Protein AF-A0A955C519-F1 (afdb_monomer_lite)

Sequence (92 aa):
MAIKILIFFIGLGAFLLSFLAAGTVTGQMFWQAGMALMAIDIVMILLWPQRPDWTLPGHCVHCGYDLTGIEGGRCPECGKEILWKSFSDSSQ

Foldseek 3Di:
DVVLVVVVVVLVVQQVVLVVVPDDPVSVVSNVVSVVVVVVSVCCVVVVPPPPCCVPPQAAVPPRHRNVPPPDQADPPPRDGRPNPDPPPPPD

Structure (mmCIF, N/CA/C/O backbone):
data_AF-A0A955C519-F1
#
_entry.id   AF-A0A955C519-F1
#
loop_
_atom_site.group_PDB
_atom_site.id
_atom_site.type_symbol
_atom_site.label_atom_id
_atom_site.label_alt_id
_atom_site.label_comp_id
_atom_site.label_asym_id
_atom_site.label_entity_id
_atom_site.label_seq_id
_atom_site.pdbx_PDB_ins_code
_atom_site.Cartn_x
_atom_site.Cartn_y
_atom_site.Cartn_z
_atom_site.occupancy
_atom_site.B_iso_or_equiv
_atom_site.auth_seq_id
_atom_site.auth_comp_id
_atom_site.auth_asym_id
_atom_site.auth_atom_id
_atom_site.pdbx_PDB_model_num
ATOM 1 N N . MET A 1 1 ? 4.188 5.273 5.123 1.00 64.19 1 MET A N 1
ATOM 2 C CA . MET A 1 1 ? 4.077 6.053 3.870 1.00 64.19 1 MET A CA 1
ATOM 3 C C . MET A 1 1 ? 5.452 6.409 3.308 1.00 64.19 1 MET A C 1
ATOM 5 O O . MET A 1 1 ? 5.741 5.979 2.203 1.00 64.19 1 MET A O 1
ATOM 9 N N . ALA A 1 2 ? 6.330 7.076 4.072 1.00 75.12 2 ALA A N 1
ATOM 10 C CA . ALA A 1 2 ? 7.659 7.509 3.602 1.00 75.12 2 ALA A CA 1
ATOM 11 C C . ALA A 1 2 ? 8.541 6.382 3.019 1.00 75.12 2 ALA A C 1
ATOM 13 O O . ALA A 1 2 ? 9.096 6.536 1.939 1.00 75.12 2 ALA A O 1
ATOM 14 N N . ILE A 1 3 ? 8.592 5.215 3.673 1.00 82.75 3 ILE A N 1
ATOM 15 C CA . ILE A 1 3 ? 9.374 4.064 3.185 1.00 82.75 3 ILE A CA 1
ATOM 16 C C . ILE A 1 3 ? 8.891 3.547 1.818 1.00 82.75 3 ILE A C 1
ATOM 18 O O . ILE A 1 3 ? 9.701 3.137 0.999 1.00 82.75 3 ILE A O 1
ATOM 22 N N . LYS A 1 4 ? 7.580 3.614 1.542 1.00 71.44 4 LYS A N 1
ATOM 23 C CA . LYS A 1 4 ? 6.995 3.139 0.276 1.00 71.44 4 LYS A CA 1
ATOM 24 C C . LYS A 1 4 ? 7.382 4.052 -0.885 1.00 71.44 4 LYS A C 1
ATOM 26 O O . L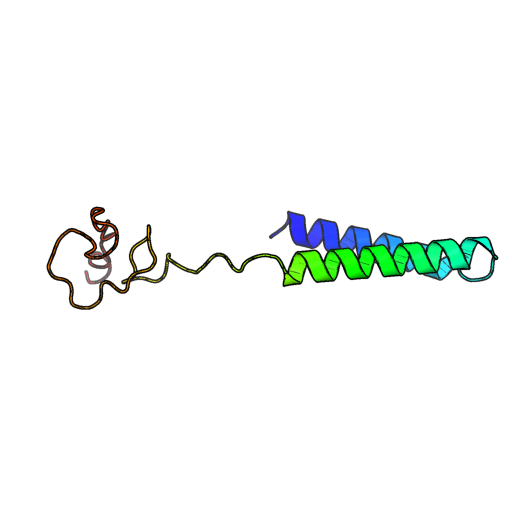YS A 1 4 ? 7.754 3.581 -1.950 1.00 71.44 4 LYS A O 1
ATOM 31 N N . ILE A 1 5 ? 7.324 5.359 -0.633 1.00 80.81 5 ILE A N 1
ATOM 32 C CA . ILE A 1 5 ? 7.725 6.395 -1.585 1.00 80.81 5 ILE A CA 1
ATOM 33 C C . ILE A 1 5 ? 9.209 6.225 -1.934 1.00 80.81 5 ILE A C 1
ATOM 35 O O . ILE A 1 5 ? 9.577 6.268 -3.102 1.00 80.81 5 ILE A O 1
ATOM 39 N N . LEU A 1 6 ? 10.045 5.952 -0.930 1.00 86.44 6 LEU A N 1
ATOM 40 C CA . LEU A 1 6 ? 11.477 5.747 -1.120 1.00 86.44 6 LEU A CA 1
ATOM 41 C C . LEU A 1 6 ? 11.784 4.508 -1.981 1.00 86.44 6 LEU A C 1
ATOM 43 O O . LEU A 1 6 ? 12.575 4.611 -2.913 1.00 86.44 6 LEU A O 1
ATOM 47 N N . ILE A 1 7 ? 11.115 3.375 -1.735 1.00 78.50 7 ILE A N 1
ATOM 48 C CA . ILE A 1 7 ? 11.262 2.155 -2.556 1.00 78.50 7 ILE A CA 1
ATOM 49 C C . ILE A 1 7 ? 10.842 2.421 -4.010 1.00 78.50 7 ILE A C 1
ATOM 51 O O . ILE A 1 7 ? 11.573 2.069 -4.933 1.00 78.50 7 ILE A O 1
ATOM 55 N N . PHE A 1 8 ? 9.725 3.124 -4.216 1.00 79.94 8 PHE A N 1
ATOM 56 C CA . PHE A 1 8 ? 9.233 3.468 -5.552 1.00 79.94 8 PHE A CA 1
ATOM 57 C C . PHE A 1 8 ? 10.232 4.323 -6.348 1.00 79.94 8 PHE A C 1
ATOM 59 O O . PHE A 1 8 ? 10.506 4.042 -7.515 1.00 79.94 8 PHE A O 1
ATOM 66 N N . PHE A 1 9 ? 10.824 5.345 -5.720 1.00 85.25 9 PHE A N 1
ATOM 67 C CA . PHE A 1 9 ? 11.813 6.199 -6.384 1.00 85.25 9 PHE A CA 1
ATOM 68 C C . PHE A 1 9 ? 13.127 5.472 -6.689 1.00 85.25 9 PHE A C 1
ATOM 70 O O . PHE A 1 9 ? 13.727 5.734 -7.731 1.00 85.25 9 PHE A O 1
ATOM 77 N N . ILE A 1 10 ? 13.559 4.543 -5.830 1.00 85.12 10 ILE A N 1
ATOM 78 C CA . ILE A 1 10 ? 14.738 3.707 -6.097 1.00 85.12 10 ILE A CA 1
ATOM 79 C C . ILE A 1 10 ? 14.492 2.811 -7.319 1.00 85.12 10 ILE A C 1
ATOM 81 O O . ILE A 1 10 ? 15.336 2.773 -8.217 1.00 85.12 10 ILE A O 1
ATOM 85 N N . GLY A 1 11 ? 13.328 2.153 -7.395 1.00 78.06 11 GLY A N 1
ATOM 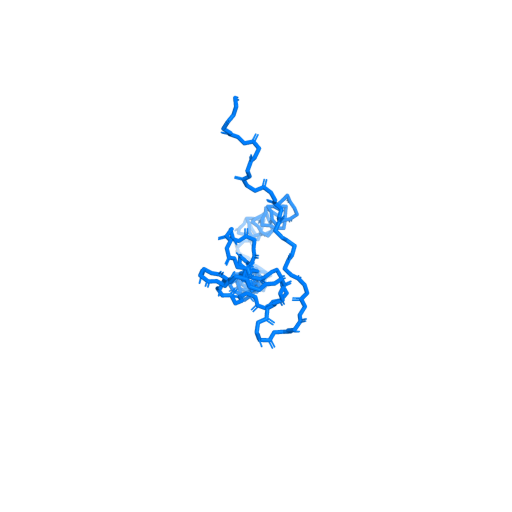86 C CA . GLY A 1 11 ? 12.945 1.331 -8.549 1.00 78.06 11 GLY A CA 1
ATOM 87 C C . GLY A 1 11 ? 12.879 2.140 -9.849 1.00 78.06 11 GLY A C 1
ATOM 88 O O . GLY A 1 11 ? 13.448 1.738 -10.866 1.00 78.06 11 GLY A O 1
ATOM 89 N N . LEU A 1 12 ? 12.276 3.333 -9.802 1.00 82.69 12 LEU A N 1
ATOM 90 C CA . LEU A 1 12 ? 12.205 4.247 -10.946 1.00 82.69 12 LEU A CA 1
ATOM 91 C C . LEU A 1 12 ? 13.597 4.711 -11.408 1.00 82.69 12 LEU A C 1
ATOM 93 O O . LEU A 1 12 ? 13.872 4.747 -12.608 1.00 82.69 12 LEU A O 1
ATOM 97 N N . GLY A 1 13 ? 14.489 5.038 -10.469 1.00 83.19 13 GLY A N 1
ATOM 98 C CA . GLY A 1 13 ? 15.863 5.438 -10.774 1.00 83.19 13 GLY A CA 1
ATOM 99 C C . GLY A 1 13 ? 16.662 4.326 -11.457 1.00 83.19 13 GLY A C 1
ATOM 100 O O . GLY A 1 13 ? 17.315 4.571 -12.472 1.00 83.19 13 GLY A O 1
ATOM 101 N N . AL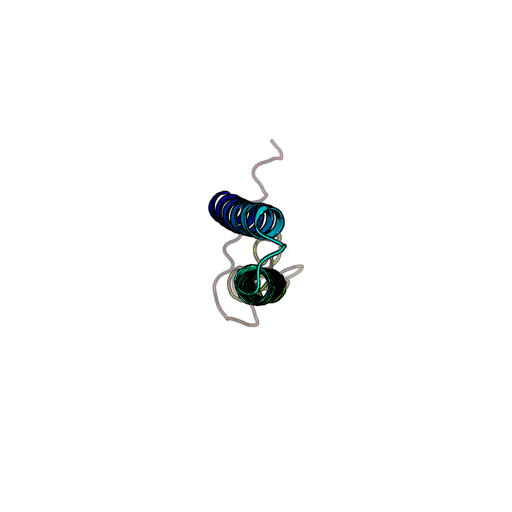A A 1 14 ? 16.562 3.091 -10.955 1.00 77.06 14 ALA A N 1
ATOM 102 C CA . ALA A 1 14 ? 17.212 1.925 -11.558 1.00 77.06 14 ALA A CA 1
ATOM 103 C C . ALA A 1 14 ? 16.677 1.616 -12.972 1.00 77.06 14 ALA A C 1
ATOM 105 O O . ALA A 1 14 ? 17.448 1.256 -13.869 1.00 77.06 14 ALA A O 1
ATOM 106 N N . PHE A 1 15 ? 15.372 1.810 -13.192 1.00 73.19 15 PHE A N 1
ATOM 107 C CA . PHE A 1 15 ? 14.738 1.654 -14.502 1.00 73.19 15 PHE A CA 1
ATOM 108 C C . PHE A 1 15 ? 15.247 2.689 -15.516 1.00 73.19 15 PHE A C 1
ATOM 110 O O . PHE A 1 15 ? 15.659 2.322 -16.617 1.00 73.19 15 PHE A O 1
ATOM 117 N N . LEU A 1 16 ? 15.299 3.971 -15.134 1.00 78.44 16 LEU A N 1
ATOM 118 C CA . LEU A 1 16 ? 15.809 5.042 -15.999 1.00 78.44 16 LEU A CA 1
ATOM 119 C C . LEU A 1 16 ? 17.291 4.852 -16.347 1.00 78.44 16 LEU A C 1
ATOM 121 O O . LEU A 1 16 ? 17.682 5.041 -17.499 1.00 78.44 16 LEU A O 1
ATOM 125 N N . LEU A 1 17 ? 18.108 4.424 -15.380 1.00 77.31 17 LEU A N 1
ATOM 126 C CA . LEU A 1 17 ? 19.522 4.124 -15.612 1.00 77.31 17 LEU A CA 1
ATOM 127 C C . LEU A 1 17 ? 19.701 2.961 -16.606 1.00 77.31 17 LEU A C 1
ATOM 129 O O . LEU A 1 17 ? 20.572 3.018 -17.471 1.00 77.31 17 LEU A O 1
ATOM 133 N N . SER A 1 18 ? 18.843 1.940 -16.526 1.00 68.25 18 SER A N 1
ATOM 134 C CA . SER A 1 18 ? 18.840 0.809 -17.466 1.00 68.25 18 SER A CA 1
ATOM 135 C C . SER A 1 18 ? 18.393 1.224 -18.871 1.00 68.25 18 SER A C 1
ATOM 137 O O . SER A 1 18 ? 18.944 0.742 -19.860 1.00 68.25 18 SER A O 1
ATOM 139 N N . PHE A 1 19 ? 17.440 2.156 -18.973 1.00 70.69 19 PHE A N 1
ATOM 140 C CA . PHE A 1 19 ? 16.961 2.703 -20.246 1.00 70.69 19 PHE A CA 1
ATOM 141 C C . PHE A 1 19 ? 18.069 3.451 -21.004 1.00 70.69 19 PHE A C 1
ATOM 143 O O . PHE A 1 19 ? 18.186 3.327 -22.221 1.00 70.69 19 PHE A O 1
ATOM 150 N N . LEU A 1 20 ? 18.933 4.171 -20.281 1.00 74.38 20 LEU A N 1
ATOM 151 C CA . LEU A 1 20 ? 20.087 4.878 -20.852 1.00 74.38 20 LEU A CA 1
ATOM 152 C C . LEU A 1 20 ? 21.186 3.933 -21.374 1.00 74.38 20 LEU A C 1
ATOM 154 O O . LEU A 1 20 ? 22.002 4.346 -22.193 1.00 74.38 20 LEU A O 1
ATOM 158 N N . ALA A 1 21 ? 21.200 2.672 -20.933 1.00 69.12 21 ALA A N 1
ATOM 159 C CA . ALA A 1 21 ? 22.153 1.646 -21.365 1.00 69.12 21 ALA A CA 1
ATOM 160 C C . ALA A 1 21 ? 21.609 0.726 -22.485 1.00 69.12 21 ALA A C 1
ATOM 162 O O . ALA A 1 21 ? 22.273 -0.246 -22.873 1.00 69.12 21 ALA A O 1
ATOM 163 N N . ALA A 1 22 ? 20.408 1.003 -23.008 1.00 61.88 22 ALA A N 1
ATOM 164 C CA . ALA A 1 22 ? 19.774 0.211 -24.058 1.00 61.88 22 ALA A CA 1
ATOM 165 C C . ALA A 1 22 ? 20.513 0.380 -25.402 1.00 61.88 22 ALA A C 1
ATOM 167 O O . ALA A 1 22 ? 20.536 1.459 -25.986 1.00 61.88 22 ALA A O 1
ATOM 168 N N . GLY A 1 23 ? 21.134 -0.698 -25.892 1.00 71.19 23 GLY A N 1
ATOM 169 C CA . GLY A 1 23 ? 21.922 -0.698 -27.136 1.00 71.19 23 GLY A CA 1
ATOM 170 C C . GLY A 1 23 ? 23.063 -1.723 -27.174 1.00 71.19 23 GLY A C 1
ATOM 171 O O . GLY A 1 23 ? 23.636 -1.974 -28.229 1.00 71.19 23 GLY A O 1
ATOM 172 N N . THR A 1 24 ? 23.377 -2.356 -26.041 1.00 79.56 24 THR A N 1
ATOM 173 C CA . THR A 1 24 ? 24.352 -3.455 -25.935 1.00 79.56 24 THR A CA 1
ATOM 174 C C . THR A 1 24 ? 23.641 -4.780 -25.631 1.00 79.56 24 THR A C 1
ATOM 176 O O . THR A 1 24 ? 22.528 -4.773 -25.110 1.00 79.56 24 THR A O 1
ATOM 179 N N . VAL A 1 25 ? 24.268 -5.931 -25.910 1.00 73.56 25 VAL A N 1
ATOM 180 C CA . VAL A 1 25 ? 23.731 -7.265 -25.534 1.00 73.56 25 VAL A CA 1
ATOM 181 C C . VAL A 1 25 ? 23.487 -7.348 -24.018 1.00 73.56 25 VAL A C 1
ATOM 183 O O . VAL A 1 25 ? 22.515 -7.942 -23.556 1.00 73.56 25 VAL A O 1
ATOM 186 N N . THR A 1 26 ? 24.318 -6.647 -23.245 1.00 75.25 26 THR A N 1
ATOM 187 C CA . THR A 1 26 ? 24.157 -6.418 -21.806 1.00 75.25 26 THR A CA 1
ATOM 188 C C . THR A 1 26 ? 22.858 -5.672 -21.479 1.00 75.25 26 THR A C 1
ATOM 190 O O . THR A 1 26 ? 22.187 -5.992 -20.500 1.00 75.25 26 THR A O 1
ATOM 193 N N . GLY A 1 27 ? 22.454 -4.722 -22.325 1.00 72.62 27 GLY A N 1
ATOM 194 C CA . GLY A 1 27 ? 21.226 -3.940 -22.180 1.00 72.62 27 GLY A CA 1
ATOM 195 C C . GLY A 1 27 ? 19.949 -4.782 -22.212 1.00 72.62 27 GLY A C 1
ATOM 196 O O . GLY A 1 27 ? 18.995 -4.452 -21.514 1.00 72.62 27 GLY A O 1
ATOM 197 N N . GLN A 1 28 ? 19.929 -5.908 -22.935 1.00 77.00 28 GLN A N 1
ATOM 198 C CA . GLN A 1 28 ? 18.750 -6.781 -22.977 1.00 77.00 28 GLN A CA 1
ATOM 199 C C . GLN A 1 28 ? 18.550 -7.563 -21.670 1.00 77.00 28 GLN A C 1
ATOM 201 O O . GLN A 1 28 ? 17.416 -7.702 -21.206 1.00 77.00 28 GLN A O 1
ATOM 206 N N . MET A 1 29 ? 19.640 -8.008 -21.033 1.00 77.44 29 MET A N 1
ATOM 207 C CA . MET A 1 29 ? 19.577 -8.631 -19.704 1.00 77.44 29 MET A CA 1
ATOM 208 C C . MET A 1 29 ? 19.143 -7.620 -18.638 1.00 77.44 29 MET A C 1
ATOM 210 O O . MET A 1 29 ? 18.292 -7.931 -17.804 1.00 77.44 29 MET A O 1
ATOM 214 N N . PHE A 1 30 ? 19.661 -6.389 -18.705 1.00 74.56 30 PHE A N 1
ATOM 215 C CA . PHE A 1 30 ? 19.251 -5.312 -17.801 1.00 74.56 30 PHE A CA 1
ATOM 216 C C . PHE A 1 30 ? 17.788 -4.905 -17.991 1.00 74.56 30 PHE A C 1
ATOM 218 O O . PHE A 1 30 ? 17.083 -4.708 -17.004 1.00 74.56 30 PHE A O 1
ATOM 225 N N . TRP A 1 31 ? 17.298 -4.850 -19.230 1.00 75.94 31 TRP A N 1
ATOM 226 C CA . TRP A 1 31 ? 15.892 -4.574 -19.520 1.00 75.94 31 TRP A CA 1
ATOM 227 C C . TRP A 1 31 ? 14.960 -5.630 -18.916 1.00 75.94 31 TRP A C 1
ATOM 229 O O . TRP A 1 31 ? 13.991 -5.289 -18.235 1.00 75.94 31 TRP A O 1
ATOM 239 N N . GLN A 1 32 ? 15.260 -6.918 -19.125 1.00 80.56 32 GLN A N 1
ATOM 240 C CA . GLN A 1 32 ? 14.460 -8.008 -18.561 1.00 80.56 32 GLN A CA 1
ATOM 241 C C . GLN A 1 32 ? 14.482 -8.001 -17.028 1.00 80.56 32 GLN A C 1
ATOM 243 O O . GLN A 1 32 ? 13.429 -8.146 -16.407 1.00 80.56 32 GLN A O 1
ATOM 248 N N . ALA A 1 33 ? 15.649 -7.777 -16.417 1.00 81.38 33 ALA A N 1
ATOM 249 C CA . ALA A 1 33 ? 15.771 -7.658 -14.966 1.00 81.38 33 ALA A CA 1
ATOM 250 C C . ALA A 1 33 ? 14.996 -6.445 -14.416 1.00 81.38 33 ALA A C 1
ATOM 252 O O . ALA A 1 33 ? 14.304 -6.564 -13.405 1.00 81.38 33 ALA A O 1
ATOM 253 N N . GLY A 1 34 ? 15.053 -5.302 -15.107 1.00 83.06 34 GLY A N 1
ATOM 254 C CA . GLY A 1 34 ? 14.318 -4.092 -14.740 1.00 83.06 34 GLY A CA 1
ATOM 255 C C . GLY A 1 34 ? 12.804 -4.291 -14.781 1.00 83.06 34 GLY A C 1
ATOM 256 O O . GLY A 1 34 ? 12.113 -3.943 -13.825 1.00 83.06 34 GLY A O 1
ATOM 257 N N . MET A 1 35 ? 12.288 -4.922 -15.841 1.00 82.25 35 MET A N 1
ATOM 258 C CA . MET A 1 35 ? 10.862 -5.250 -15.955 1.00 82.25 35 MET A CA 1
ATOM 259 C C . MET A 1 35 ? 10.411 -6.252 -14.886 1.00 82.25 35 MET A C 1
ATOM 261 O O . MET A 1 35 ? 9.326 -6.095 -14.327 1.00 82.25 35 MET A O 1
ATOM 265 N N . ALA A 1 36 ? 11.243 -7.250 -14.567 1.00 84.62 36 ALA A N 1
ATOM 266 C CA . ALA A 1 36 ? 10.946 -8.220 -13.517 1.00 84.62 36 ALA A CA 1
ATOM 267 C C . ALA A 1 36 ? 10.841 -7.551 -12.136 1.00 84.62 36 ALA A C 1
ATOM 269 O O . ALA A 1 36 ? 9.882 -7.811 -11.412 1.00 84.62 36 ALA A O 1
ATOM 270 N N . LEU A 1 37 ? 11.768 -6.651 -11.793 1.00 81.50 37 LEU A N 1
ATOM 271 C CA . LEU A 1 37 ? 11.714 -5.895 -10.536 1.00 81.50 37 LEU A CA 1
ATOM 272 C C . LEU A 1 37 ? 10.479 -4.988 -10.463 1.00 81.50 37 LEU A C 1
ATOM 274 O O . LEU A 1 37 ? 9.771 -5.016 -9.461 1.00 81.50 37 LEU A O 1
ATOM 278 N N . MET A 1 38 ? 10.161 -4.270 -11.545 1.00 80.75 38 MET A N 1
ATOM 279 C CA . MET A 1 38 ? 8.949 -3.441 -11.632 1.00 80.75 38 MET A CA 1
ATOM 280 C C . MET A 1 38 ? 7.672 -4.265 -11.426 1.00 80.75 38 MET A C 1
ATOM 282 O O . MET A 1 38 ? 6.787 -3.866 -10.671 1.00 80.75 38 MET A O 1
ATOM 286 N N . ALA A 1 39 ? 7.581 -5.433 -12.066 1.00 84.75 39 ALA A N 1
ATOM 287 C CA . ALA A 1 39 ? 6.437 -6.324 -11.913 1.00 84.75 39 ALA A CA 1
ATOM 288 C C . ALA A 1 39 ? 6.315 -6.850 -10.473 1.00 84.75 39 ALA A C 1
ATOM 290 O O . ALA A 1 39 ? 5.212 -6.877 -9.928 1.00 84.75 39 ALA A O 1
ATOM 291 N N . ILE A 1 40 ? 7.433 -7.217 -9.840 1.00 84.94 40 ILE A N 1
ATOM 292 C CA . ILE A 1 40 ? 7.460 -7.665 -8.441 1.00 84.94 40 ILE A CA 1
ATOM 293 C C . ILE A 1 40 ? 7.000 -6.546 -7.502 1.00 84.94 40 ILE A C 1
ATOM 295 O O . ILE A 1 40 ? 6.163 -6.802 -6.636 1.00 84.94 40 ILE A O 1
ATOM 299 N N . ASP A 1 41 ? 7.478 -5.315 -7.693 1.00 80.31 41 ASP A N 1
ATOM 300 C CA . ASP A 1 41 ? 7.067 -4.162 -6.884 1.00 80.31 41 ASP A CA 1
ATOM 301 C C . ASP A 1 41 ? 5.562 -3.892 -7.011 1.00 80.31 41 ASP A C 1
ATOM 303 O O . ASP A 1 41 ? 4.871 -3.708 -6.005 1.00 80.31 41 ASP A O 1
ATOM 307 N N . ILE A 1 42 ? 5.026 -3.931 -8.236 1.00 83.75 42 ILE A N 1
ATOM 308 C CA . ILE A 1 42 ? 3.587 -3.771 -8.490 1.00 83.75 42 ILE A CA 1
ATOM 309 C C . ILE A 1 42 ? 2.795 -4.873 -7.783 1.00 83.75 42 ILE A C 1
ATOM 311 O O . ILE A 1 42 ? 1.818 -4.577 -7.093 1.00 83.75 42 ILE A O 1
ATOM 315 N N . VAL A 1 43 ? 3.221 -6.132 -7.908 1.00 86.44 43 VAL A N 1
ATOM 316 C CA . VAL A 1 43 ? 2.558 -7.258 -7.240 1.00 86.44 43 VAL A CA 1
ATOM 317 C C . VAL A 1 43 ? 2.635 -7.103 -5.723 1.00 86.44 43 VAL A C 1
ATOM 319 O O . VAL A 1 43 ? 1.615 -7.275 -5.070 1.00 86.44 43 VAL A O 1
ATOM 322 N N . MET A 1 44 ? 3.771 -6.708 -5.142 1.00 81.56 44 MET A N 1
ATOM 323 C CA . MET A 1 44 ? 3.872 -6.450 -3.698 1.00 81.56 44 MET A CA 1
ATOM 324 C C . MET A 1 44 ? 2.946 -5.324 -3.228 1.00 81.56 44 MET A C 1
ATOM 326 O O . MET A 1 44 ? 2.423 -5.401 -2.117 1.00 81.56 44 MET A O 1
ATOM 330 N N . ILE A 1 45 ? 2.739 -4.285 -4.042 1.00 83.31 45 ILE A N 1
ATOM 331 C CA . ILE A 1 45 ? 1.815 -3.187 -3.726 1.00 83.31 45 ILE A CA 1
ATOM 332 C C . ILE A 1 45 ? 0.360 -3.661 -3.805 1.00 83.31 45 ILE A C 1
ATOM 334 O O . ILE A 1 45 ? -0.411 -3.363 -2.895 1.00 83.31 45 ILE A O 1
ATOM 338 N N . LEU A 1 46 ? -0.009 -4.401 -4.855 1.00 84.75 46 LEU A N 1
ATOM 339 C CA . LEU A 1 46 ? -1.369 -4.917 -5.055 1.00 84.75 46 LEU A CA 1
ATOM 340 C C . LEU A 1 46 ? -1.734 -6.009 -4.048 1.00 84.75 46 LEU A C 1
ATOM 342 O O . LEU A 1 46 ? -2.864 -6.065 -3.574 1.00 84.75 46 LEU A O 1
ATOM 346 N N . LEU A 1 47 ? -0.773 -6.869 -3.711 1.00 83.56 47 LEU A N 1
ATOM 347 C CA . LEU A 1 47 ? -0.942 -7.934 -2.731 1.00 83.56 47 LEU A CA 1
ATOM 348 C C . LEU A 1 47 ? -0.824 -7.415 -1.296 1.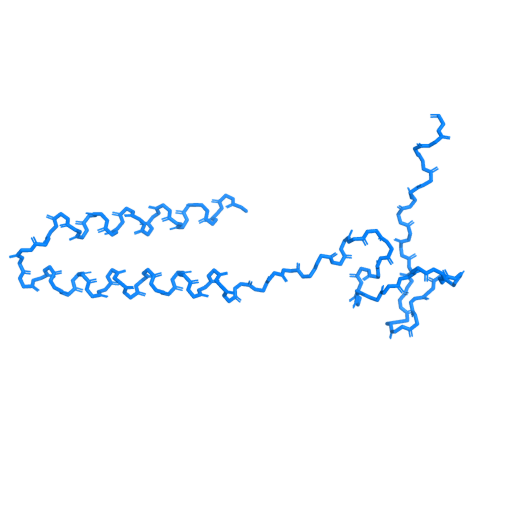00 83.56 47 LEU A C 1
ATOM 350 O O . LEU A 1 47 ? -1.037 -8.186 -0.363 1.00 83.56 47 LEU A O 1
ATOM 354 N N . TRP A 1 48 ? -0.462 -6.141 -1.093 1.00 78.88 48 TRP A N 1
ATOM 355 C CA . TRP A 1 48 ? -0.420 -5.565 0.241 1.00 78.88 4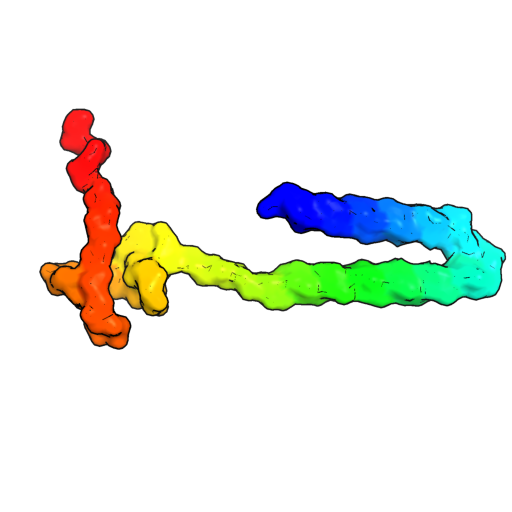8 TRP A CA 1
ATOM 356 C C . TRP A 1 48 ? -1.850 -5.531 0.780 1.00 78.88 48 TRP A C 1
ATOM 358 O O . TRP A 1 48 ? -2.655 -4.740 0.282 1.00 78.88 48 TRP A O 1
ATOM 368 N N . PRO A 1 49 ? -2.188 -6.342 1.799 1.00 67.12 49 PRO A N 1
ATOM 369 C CA . PRO A 1 49 ? -3.536 -6.357 2.332 1.00 67.12 49 PRO A CA 1
ATOM 370 C C . PRO A 1 49 ? -3.836 -4.949 2.837 1.00 67.12 49 PRO A C 1
ATOM 372 O O . PRO A 1 49 ? -3.137 -4.435 3.722 1.00 67.12 49 PRO A O 1
ATOM 375 N N . GLN A 1 50 ? -4.834 -4.299 2.227 1.00 69.75 50 GLN A N 1
ATOM 376 C CA . GLN A 1 50 ? -5.471 -3.127 2.812 1.00 69.75 50 GLN A CA 1
ATOM 377 C C . GLN A 1 50 ? -5.828 -3.553 4.224 1.00 69.75 50 GLN A C 1
ATOM 379 O O . GLN A 1 50 ? -6.659 -4.439 4.407 1.00 69.75 50 GLN A O 1
ATOM 384 N N . ARG A 1 51 ? -5.093 -3.021 5.211 1.00 61.50 51 ARG A N 1
ATOM 385 C CA . ARG A 1 51 ? -5.403 -3.275 6.613 1.00 61.50 51 ARG A CA 1
ATOM 386 C C . ARG A 1 51 ? -6.868 -2.887 6.756 1.00 61.50 51 ARG A C 1
ATOM 388 O O . ARG A 1 51 ? -7.139 -1.712 6.503 1.00 61.50 51 ARG A O 1
ATOM 395 N N . PRO A 1 52 ? -7.761 -3.838 7.078 1.00 56.88 52 PRO A N 1
ATOM 396 C CA . PRO A 1 52 ? -9.157 -3.525 7.264 1.00 56.88 52 PRO A CA 1
ATOM 397 C C . PRO A 1 52 ? -9.222 -2.385 8.258 1.00 56.88 52 PRO A C 1
ATOM 399 O O . PRO A 1 52 ? -8.549 -2.386 9.292 1.00 56.88 52 PRO A O 1
ATOM 402 N N . ASP A 1 53 ? -9.968 -1.373 7.893 1.00 61.62 53 ASP A N 1
ATOM 403 C CA . ASP A 1 53 ? -10.136 -0.132 8.607 1.00 61.62 53 ASP A CA 1
ATOM 404 C C . ASP A 1 53 ? -11.069 -0.362 9.812 1.00 61.62 53 ASP A C 1
ATOM 406 O O . ASP A 1 53 ? -12.001 0.378 10.078 1.00 61.62 53 ASP A O 1
ATOM 410 N N . TRP A 1 54 ? -10.755 -1.370 10.638 1.00 56.44 54 TRP A N 1
ATOM 411 C CA . TRP A 1 54 ? -11.366 -1.685 11.942 1.00 56.44 54 TRP A CA 1
ATOM 412 C C . TRP A 1 54 ? -11.250 -0.545 12.972 1.00 56.44 54 TRP A C 1
ATOM 414 O O . TRP A 1 54 ? -11.605 -0.701 14.137 1.00 56.44 54 TRP A O 1
ATOM 424 N N . THR A 1 55 ? -10.719 0.602 12.555 1.00 58.97 55 THR A N 1
ATOM 425 C CA . THR A 1 55 ? -10.777 1.882 13.256 1.00 58.97 55 THR A CA 1
ATOM 426 C C . THR A 1 55 ? -12.003 2.719 12.888 1.00 58.97 55 THR A C 1
ATOM 428 O O . THR A 1 55 ? -12.122 3.826 13.414 1.00 58.97 55 THR A O 1
ATOM 431 N N . LEU A 1 56 ? -12.898 2.253 12.003 1.00 64.44 56 LEU A N 1
ATOM 432 C CA . LEU A 1 56 ? -14.169 2.940 11.790 1.00 64.44 56 LEU A CA 1
ATOM 433 C C . LEU A 1 56 ? -14.943 2.995 13.121 1.00 64.44 56 LEU A C 1
ATOM 435 O O . LEU A 1 56 ? -15.091 1.969 13.795 1.00 64.44 56 LEU A O 1
ATOM 439 N N . PRO A 1 57 ? -15.424 4.185 13.524 1.00 69.56 57 PRO A N 1
ATOM 440 C CA . PRO A 1 57 ? -16.244 4.317 14.717 1.00 69.56 57 PRO A CA 1
ATOM 441 C C . PRO A 1 57 ? -17.479 3.416 14.591 1.00 69.56 57 PRO A C 1
ATOM 443 O O . PRO A 1 57 ? -18.105 3.349 13.536 1.00 69.56 57 PRO A O 1
ATOM 446 N N . GLY A 1 58 ? -17.792 2.687 15.663 1.00 76.94 58 GLY A N 1
ATOM 447 C CA . GLY A 1 58 ? -18.889 1.718 15.685 1.00 76.94 58 GLY A CA 1
ATOM 448 C C . GLY A 1 58 ? -18.506 0.286 15.306 1.00 76.94 58 GLY A C 1
ATOM 449 O O . GLY A 1 58 ? -19.382 -0.560 15.321 1.00 76.94 58 GLY A O 1
ATOM 450 N N . HIS A 1 59 ? -17.238 -0.030 15.013 1.00 82.25 59 HIS A N 1
ATOM 451 C CA . HIS A 1 59 ? -16.792 -1.414 14.790 1.00 82.25 59 HIS A CA 1
ATOM 452 C C . HIS A 1 59 ? -15.871 -1.916 15.910 1.00 82.25 59 HIS A C 1
ATOM 454 O O . HIS A 1 59 ? -15.135 -1.157 16.544 1.00 82.25 59 HIS A O 1
ATOM 460 N N . CYS A 1 60 ? -15.893 -3.224 16.168 1.00 80.06 60 CYS A N 1
ATOM 461 C CA . CYS A 1 60 ? -15.006 -3.840 17.147 1.00 80.06 60 CYS A CA 1
ATOM 462 C C . CYS A 1 60 ? -13.550 -3.807 16.661 1.00 80.06 60 CYS A C 1
ATOM 464 O O . CYS A 1 60 ? -13.220 -4.394 15.635 1.00 80.06 60 CYS A O 1
ATOM 466 N N . VAL A 1 61 ? -12.645 -3.238 17.460 1.00 76.38 61 VAL A N 1
ATOM 467 C CA . VAL A 1 61 ? -11.205 -3.140 17.136 1.00 76.38 61 VAL A CA 1
ATOM 468 C C . VAL A 1 61 ? -10.489 -4.490 17.006 1.00 76.38 61 VAL A C 1
ATOM 470 O O . VAL A 1 61 ? -9.356 -4.549 16.536 1.00 76.38 61 VAL A O 1
ATOM 473 N N . HIS A 1 62 ? -11.114 -5.575 17.470 1.00 76.62 62 HIS A N 1
ATOM 474 C CA . HIS A 1 62 ? -10.517 -6.908 17.476 1.00 76.62 62 HIS A CA 1
ATOM 475 C C . HIS A 1 62 ? -11.004 -7.812 16.348 1.00 76.62 62 HIS A C 1
ATOM 477 O O . HIS A 1 62 ? -10.207 -8.595 15.841 1.00 76.62 62 HIS A O 1
ATOM 483 N N . CYS A 1 63 ? -12.286 -7.739 15.986 1.00 82.25 63 CYS A N 1
ATOM 484 C CA . CYS A 1 63 ? -12.871 -8.602 14.956 1.00 82.25 63 CYS A CA 1
ATOM 485 C C . CYS A 1 63 ? -13.512 -7.840 13.792 1.00 82.25 63 CYS A C 1
ATOM 487 O O . CYS A 1 63 ? -13.854 -8.467 12.799 1.00 82.25 63 CYS A O 1
ATOM 489 N N . GLY A 1 64 ? -13.681 -6.519 13.889 1.00 78.62 64 GLY A N 1
ATOM 490 C CA . GLY A 1 64 ? -14.366 -5.724 12.870 1.00 78.62 64 GLY A CA 1
ATOM 491 C C . GLY A 1 64 ? -15.879 -5.942 12.819 1.00 78.62 64 GLY A C 1
ATOM 492 O O . GLY A 1 64 ? -16.488 -5.599 11.819 1.00 78.62 64 GLY A O 1
ATOM 493 N N . TYR A 1 65 ? -16.493 -6.518 13.859 1.00 82.50 65 TYR A N 1
ATOM 494 C CA . TYR A 1 65 ? -17.951 -6.642 13.930 1.00 82.50 65 TYR A CA 1
ATOM 495 C C . TYR A 1 65 ? -18.603 -5.271 14.123 1.00 82.50 65 TYR A C 1
ATOM 497 O O . TYR A 1 65 ? -18.094 -4.471 14.911 1.00 82.50 65 TYR A O 1
ATOM 505 N N . ASP A 1 66 ? -19.719 -5.022 13.441 1.00 85.00 66 ASP A N 1
ATOM 506 C CA . ASP A 1 66 ? -20.512 -3.805 13.607 1.00 85.00 66 ASP A CA 1
ATOM 507 C C . ASP A 1 66 ? -21.208 -3.813 14.977 1.00 85.00 66 ASP A C 1
ATOM 509 O O . ASP A 1 66 ? -21.971 -4.715 15.318 1.00 85.00 66 ASP A O 1
ATOM 513 N N . LEU A 1 67 ? -20.895 -2.816 15.795 1.00 83.06 67 LEU A N 1
ATOM 514 C CA . LEU A 1 67 ? -21.408 -2.645 17.151 1.00 83.06 67 LEU A CA 1
ATOM 515 C C . LEU A 1 67 ? -22.623 -1.707 17.196 1.00 83.06 67 LEU A C 1
ATOM 517 O O . LEU A 1 67 ? -23.095 -1.371 18.285 1.00 83.06 67 LEU A O 1
ATOM 521 N N . THR A 1 68 ? -23.138 -1.275 16.042 1.00 82.94 68 THR A N 1
ATOM 522 C CA . THR A 1 68 ? -24.334 -0.432 15.953 1.00 82.94 68 THR A CA 1
ATOM 523 C C . THR A 1 68 ? -25.535 -1.139 16.588 1.00 82.94 68 THR A C 1
ATOM 525 O O . THR A 1 68 ? -25.924 -2.228 16.177 1.00 82.94 68 THR A O 1
ATOM 528 N N . GLY A 1 69 ? -26.132 -0.522 17.612 1.00 79.75 69 GLY A N 1
ATOM 529 C CA . GLY A 1 69 ? -27.304 -1.068 18.312 1.00 79.75 69 GLY A CA 1
ATOM 530 C C . GLY A 1 69 ? -27.002 -2.129 19.376 1.00 79.75 69 GLY A C 1
ATOM 531 O O . GLY A 1 69 ? -27.935 -2.729 19.905 1.00 79.75 69 GLY A O 1
ATOM 532 N N . ILE A 1 70 ? -25.731 -2.359 19.725 1.00 80.81 70 ILE A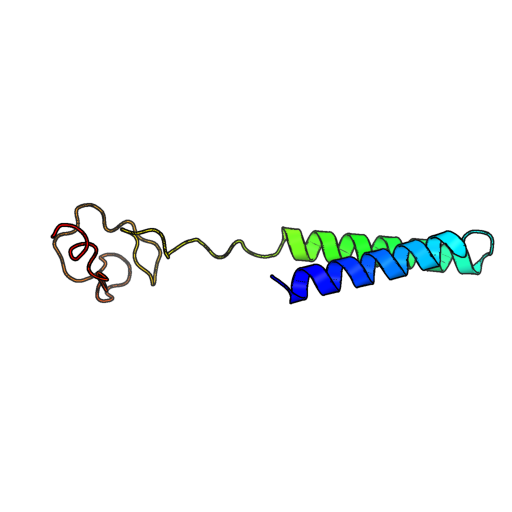 N 1
ATOM 533 C CA . ILE A 1 70 ? -25.364 -3.242 20.840 1.00 80.81 70 ILE A CA 1
ATOM 534 C C . ILE A 1 70 ? -25.294 -2.433 22.136 1.00 80.81 70 ILE A C 1
ATOM 536 O O . ILE A 1 70 ? -24.421 -1.587 22.306 1.00 80.81 70 ILE A O 1
ATOM 540 N N . GLU A 1 71 ? -26.180 -2.742 23.081 1.00 76.44 71 GLU A N 1
ATOM 541 C CA . GLU A 1 71 ? -26.202 -2.116 24.415 1.00 76.44 71 GLU A CA 1
ATOM 542 C C . GLU A 1 71 ? -25.239 -2.788 25.416 1.00 76.44 71 GLU A C 1
ATOM 544 O O . GLU A 1 71 ? -25.010 -2.294 26.518 1.00 76.44 71 GLU A O 1
ATOM 549 N N . GLY A 1 72 ? -24.656 -3.932 25.047 1.00 73.50 72 GLY A N 1
ATOM 550 C CA . GLY A 1 72 ? -23.723 -4.682 25.887 1.00 73.50 72 GLY A CA 1
ATOM 551 C C . GLY A 1 72 ? -22.291 -4.143 25.836 1.00 73.50 72 GLY A C 1
ATOM 552 O O . GLY A 1 72 ? -21.823 -3.673 24.809 1.00 73.50 72 GLY A O 1
ATOM 553 N N . GLY A 1 73 ? -21.539 -4.294 26.930 1.00 81.75 73 GLY A N 1
ATOM 554 C CA . GLY A 1 73 ? -20.114 -3.930 26.993 1.00 81.75 73 GLY A CA 1
ATOM 555 C C . GLY A 1 73 ? -19.156 -4.927 26.326 1.00 81.75 73 GLY A C 1
ATOM 556 O O . GLY A 1 73 ? -17.942 -4.772 26.439 1.00 81.75 73 GLY A O 1
ATOM 557 N N . ARG A 1 74 ? -19.667 -5.973 25.661 1.00 85.12 74 ARG A N 1
ATOM 558 C CA . ARG A 1 74 ? -18.869 -7.028 25.015 1.00 85.12 74 ARG A CA 1
ATOM 559 C C . ARG A 1 74 ? -19.343 -7.288 23.595 1.00 85.12 74 ARG A C 1
ATOM 561 O O . ARG A 1 74 ? -20.540 -7.298 23.326 1.00 85.12 74 ARG A O 1
ATOM 568 N N . CYS A 1 75 ? -18.394 -7.540 22.702 1.00 86.56 75 CYS A N 1
ATOM 569 C CA . CYS A 1 75 ? -18.689 -7.936 21.333 1.00 86.56 75 CYS A CA 1
ATOM 570 C C . CYS A 1 75 ? -19.268 -9.368 21.303 1.00 86.56 75 CYS A C 1
ATOM 572 O O . CYS A 1 75 ? -18.654 -10.259 21.896 1.00 86.56 75 CYS A O 1
ATOM 574 N N . PRO A 1 76 ? -20.392 -9.618 20.604 1.00 86.06 76 PRO A N 1
ATOM 575 C CA . PRO A 1 76 ? -21.018 -10.942 20.536 1.00 86.06 76 PRO A CA 1
ATOM 576 C C . PRO A 1 76 ? -20.169 -11.972 19.783 1.00 86.06 76 PRO A C 1
ATOM 578 O O . PRO A 1 76 ? -20.240 -13.152 20.101 1.00 86.06 76 PRO A O 1
ATOM 581 N N . GLU A 1 77 ? -19.330 -11.530 18.841 1.00 87.88 77 GLU A N 1
ATOM 582 C CA . GLU A 1 77 ? -18.489 -12.435 18.051 1.00 87.88 77 GLU A CA 1
ATOM 583 C C . GLU A 1 77 ? -17.193 -12.815 18.765 1.00 87.88 77 GLU A C 1
ATOM 585 O O . GLU A 1 77 ? -16.840 -13.985 18.867 1.00 87.88 77 GLU A O 1
ATOM 590 N N . CYS A 1 78 ? -16.445 -11.826 19.268 1.00 86.06 78 CYS A N 1
ATOM 591 C CA . CYS A 1 78 ? -15.124 -12.086 19.847 1.00 86.06 78 CYS A CA 1
ATOM 592 C C . CYS A 1 78 ? -15.111 -12.158 21.380 1.00 86.06 78 CYS A C 1
ATOM 594 O O . CYS A 1 78 ? -14.071 -12.470 21.960 1.00 86.06 78 CYS A O 1
ATOM 596 N N . GLY A 1 79 ? -16.220 -11.821 22.047 1.00 86.25 79 GLY A N 1
ATOM 597 C CA . GLY A 1 79 ? -16.355 -11.833 23.508 1.00 86.25 79 GLY A CA 1
ATOM 598 C C . GLY A 1 79 ? -15.527 -10.779 24.252 1.00 86.25 79 GLY A C 1
ATOM 599 O O . GLY A 1 79 ? -15.608 -10.692 25.478 1.00 86.25 79 GLY A O 1
ATOM 600 N N . LYS A 1 80 ? -14.726 -9.978 23.539 1.00 85.62 80 LYS A N 1
ATOM 601 C CA . LYS A 1 80 ? -13.878 -8.935 24.126 1.00 85.62 80 LYS A CA 1
ATOM 602 C C . LYS A 1 80 ? -14.688 -7.699 24.488 1.00 85.62 80 LYS A C 1
ATOM 604 O O . LYS A 1 80 ? -15.721 -7.416 23.879 1.00 85.62 80 LYS A O 1
ATOM 609 N N . GLU A 1 81 ? -14.191 -6.965 25.475 1.00 82.62 81 GLU A N 1
ATOM 610 C CA . GLU A 1 81 ? -14.798 -5.714 25.912 1.00 82.62 81 GLU A CA 1
ATOM 611 C C . GLU A 1 81 ? -14.700 -4.647 24.825 1.00 82.62 81 GLU A C 1
ATOM 613 O O . GLU A 1 81 ? -13.681 -4.500 24.141 1.00 82.62 81 GLU A O 1
ATOM 618 N N . ILE A 1 82 ? -15.796 -3.919 24.652 1.00 78.19 82 ILE A N 1
ATOM 619 C CA . ILE A 1 82 ? -15.879 -2.839 23.686 1.00 78.19 82 ILE A CA 1
ATOM 620 C C . ILE A 1 82 ? -15.242 -1.602 24.320 1.00 78.19 82 ILE A C 1
ATOM 622 O O . ILE A 1 82 ? -15.816 -0.972 25.206 1.00 78.19 82 ILE A O 1
ATOM 626 N N . LEU A 1 83 ? -14.048 -1.236 23.857 1.00 67.88 83 LEU A N 1
ATOM 627 C CA . LEU A 1 83 ? -13.416 0.038 24.195 1.00 67.88 83 LEU A CA 1
ATOM 628 C C . LEU A 1 83 ? -14.109 1.164 23.415 1.00 67.88 83 LEU A C 1
ATOM 630 O O . LEU A 1 83 ? -13.629 1.611 22.373 1.00 67.88 83 LEU A O 1
ATOM 634 N N . TRP A 1 84 ? -15.260 1.616 23.918 1.00 61.41 84 TRP A N 1
ATOM 635 C CA . TRP A 1 84 ? -15.910 2.842 23.464 1.00 61.41 84 TRP A CA 1
ATOM 636 C C . TRP A 1 84 ? -15.014 4.019 23.838 1.00 61.41 84 TRP A C 1
ATOM 638 O O . TRP A 1 84 ? -15.064 4.536 24.954 1.00 61.41 84 TRP A O 1
ATOM 648 N N . LYS A 1 85 ? -14.145 4.441 22.921 1.00 52.69 85 LYS A N 1
ATOM 649 C CA . LYS A 1 85 ? -13.397 5.685 23.087 1.00 52.69 85 LYS A CA 1
ATOM 650 C C . LYS A 1 85 ? -14.376 6.846 22.882 1.00 52.69 85 LYS A C 1
ATOM 652 O O . LYS A 1 85 ? -14.522 7.334 21.769 1.00 52.69 85 LYS A O 1
ATOM 657 N N . SER A 1 86 ? -15.115 7.156 23.948 1.00 49.16 86 SER A N 1
ATOM 658 C CA . SER A 1 86 ? -15.902 8.365 24.223 1.00 49.16 86 SER A CA 1
ATOM 659 C C . SER A 1 86 ? -15.984 9.365 23.062 1.00 49.16 86 SER A C 1
ATOM 661 O O . SER A 1 86 ? -15.283 10.373 23.034 1.00 49.16 86 SER A O 1
ATOM 663 N N . PHE A 1 87 ? -16.906 9.119 22.131 1.00 53.75 87 PHE A N 1
ATOM 664 C CA . PHE A 1 87 ? -17.384 10.110 21.160 1.00 53.75 87 PHE A CA 1
ATOM 665 C C . PHE A 1 87 ? -18.406 11.077 21.806 1.00 53.75 87 PHE A C 1
ATOM 667 O O . PHE A 1 87 ? -19.287 11.599 21.135 1.00 53.75 87 PHE A O 1
ATOM 674 N N . SER A 1 88 ? -18.327 11.279 23.127 1.00 54.88 88 SER A N 1
ATOM 675 C CA . SER A 1 88 ? -19.262 12.089 23.918 1.00 54.88 88 SER A CA 1
ATOM 676 C C . SER A 1 88 ? -18.655 13.389 24.452 1.00 54.88 88 SER A C 1
ATOM 678 O O . SER A 1 88 ? -19.299 14.048 25.256 1.00 54.88 88 SER A O 1
ATOM 680 N N . ASP A 1 89 ? -17.437 13.757 24.038 1.00 52.94 89 ASP A N 1
ATOM 681 C CA . ASP A 1 89 ? -16.713 14.922 24.581 1.00 52.94 89 ASP A CA 1
ATOM 682 C C . ASP A 1 89 ? -16.600 16.103 23.592 1.00 52.94 89 ASP A C 1
ATOM 684 O O . ASP A 1 89 ? -15.781 16.997 23.768 1.00 52.94 89 ASP A O 1
ATOM 688 N N . SER A 1 90 ? -17.413 16.131 22.526 1.00 52.25 90 SER A N 1
ATOM 689 C CA . SER A 1 90 ? -17.447 17.242 21.554 1.00 52.25 90 SER A CA 1
ATOM 690 C C . SER A 1 90 ? -18.832 17.880 21.396 1.00 52.25 90 SER A C 1
ATOM 692 O O . SER A 1 90 ? -19.195 18.324 20.308 1.00 52.25 90 SER A O 1
ATOM 694 N N . SER A 1 91 ? -19.616 17.916 22.475 1.00 55.91 91 SER A N 1
ATOM 695 C CA . SER A 1 91 ? -20.859 18.693 22.562 1.00 55.91 91 SER A CA 1
ATOM 696 C C . SER A 1 91 ? -20.950 19.463 23.886 1.00 55.91 91 SER A C 1
ATOM 698 O O . SER A 1 91 ? -21.934 19.322 24.617 1.00 55.91 91 SER A O 1
ATOM 700 N N . GLN A 1 92 ? -19.922 20.251 24.209 1.00 49.66 92 GLN A N 1
ATOM 701 C CA . GLN A 1 92 ? -20.009 21.299 25.227 1.00 49.66 92 GLN A CA 1
ATOM 702 C C . GLN A 1 92 ? -19.359 22.583 24.717 1.00 49.66 92 GLN A C 1
ATOM 704 O O . GLN A 1 92 ? -18.275 22.480 24.101 1.00 49.66 92 GLN A O 1
#

Secondary structure (DSSP, 8-state):
-HHHHHHHHHHHHHHHHHHHTBTBHHHHHHHHHHHHHHHHHHHHHHTS-----TTSTTB-TTT--B-TT--SSB-TTT--B-----TTSS--

Radius of gyration: 23.91 Å; chains: 1; bounding box: 52×34×54 Å

pLDDT: mean 75.3, std 10.13, range [49.16, 87.88]